Protein AF-K9BB15-F1 (afdb_monomer)

Mean predicted aligned error: 13.22 Å

Foldseek 3Di:
DDPDDPPVVVVVVVVVVVVVVVVVVVVVVVQVVQWDWDADPVPRDIDIDGHDDPPPD

Solvent-accessible surface area (backbone atoms only — not comparable to full-atom values): 3643 Å² total; per-residue (Å²): 133,84,80,83,72,80,56,64,70,57,54,52,52,51,55,52,50,54,52,51,52,54,52,50,50,55,48,51,51,56,54,52,73,31,46,51,74,48,71,42,86,90,76,72,46,75,50,76,48,78,56,80,80,80,78,88,123

Structure (mmCIF, N/CA/C/O backbone):
data_AF-K9BB15-F1
#
_entry.id   AF-K9BB15-F1
#
loop_
_atom_site.group_PDB
_atom_site.id
_atom_site.type_symbol
_atom_site.label_atom_id
_atom_site.label_alt_id
_atom_site.label_comp_id
_atom_site.label_asym_id
_atom_site.label_entity_id
_atom_site.label_seq_id
_atom_site.pdbx_PDB_ins_code
_atom_site.Cartn_x
_atom_site.Cartn_y
_atom_site.Cartn_z
_atom_site.occupancy
_atom_site.B_iso_or_equiv
_atom_site.auth_seq_id
_atom_site.auth_comp_id
_atom_site.auth_asym_id
_atom_site.auth_atom_id
_atom_site.pdbx_PDB_model_num
ATOM 1 N N . MET A 1 1 ? 11.894 8.695 -43.582 1.00 40.53 1 MET A N 1
ATOM 2 C CA . MET A 1 1 ? 11.531 7.691 -42.565 1.00 40.53 1 MET A CA 1
ATOM 3 C C . MET A 1 1 ? 12.615 7.809 -41.513 1.00 40.53 1 MET A C 1
ATOM 5 O O . MET A 1 1 ? 13.771 7.699 -41.888 1.00 40.53 1 MET A O 1
ATOM 9 N N . VAL A 1 2 ? 12.286 8.262 -40.302 1.00 48.88 2 VAL A N 1
ATOM 10 C CA . VAL A 1 2 ? 13.286 8.388 -39.231 1.00 48.88 2 VAL A CA 1
ATOM 11 C C . VAL A 1 2 ? 13.415 7.000 -38.628 1.00 48.88 2 VAL A C 1
ATOM 13 O O . VAL A 1 2 ? 12.430 6.485 -38.101 1.00 48.88 2 VAL A O 1
ATOM 16 N N . ASP A 1 3 ? 14.580 6.381 -38.794 1.00 52.56 3 ASP A N 1
ATOM 17 C CA . ASP A 1 3 ? 14.886 5.110 -38.154 1.00 52.56 3 ASP A CA 1
ATOM 18 C C . ASP A 1 3 ? 14.847 5.324 -36.639 1.00 52.56 3 ASP A C 1
ATOM 20 O O . ASP A 1 3 ? 15.560 6.169 -36.094 1.00 52.56 3 ASP A O 1
ATOM 24 N N . TYR A 1 4 ? 13.943 4.613 -35.965 1.00 56.53 4 TYR A N 1
ATOM 25 C CA . TYR A 1 4 ? 13.895 4.579 -34.511 1.00 56.53 4 TYR A CA 1
ATOM 26 C C . TYR A 1 4 ? 15.142 3.835 -34.036 1.00 56.53 4 TYR A C 1
ATOM 28 O O . TYR A 1 4 ? 15.232 2.617 -34.185 1.00 56.53 4 TYR A O 1
ATOM 36 N N . ILE A 1 5 ? 16.121 4.580 -33.531 1.00 65.62 5 ILE A N 1
ATOM 37 C CA . ILE A 1 5 ? 17.287 4.028 -32.847 1.00 65.62 5 ILE A CA 1
ATOM 38 C C . ILE A 1 5 ? 16.861 3.868 -31.385 1.00 65.62 5 ILE A C 1
ATOM 40 O O . ILE A 1 5 ? 16.618 4.888 -30.736 1.00 65.62 5 ILE A O 1
ATOM 44 N N . PRO A 1 6 ? 16.708 2.635 -30.867 1.00 56.75 6 PRO A N 1
ATOM 45 C CA . PRO A 1 6 ? 16.468 2.434 -29.449 1.00 56.75 6 PRO A CA 1
ATOM 46 C C . PRO A 1 6 ? 17.707 2.928 -28.711 1.00 56.75 6 PRO A C 1
ATOM 48 O O . PRO A 1 6 ? 18.816 2.448 -28.952 1.00 56.75 6 PRO A O 1
ATOM 51 N N . ASP A 1 7 ? 17.518 3.928 -27.863 1.00 63.44 7 ASP A N 1
ATOM 52 C CA . ASP A 1 7 ? 18.560 4.406 -26.974 1.00 63.44 7 ASP A CA 1
ATOM 53 C C . ASP A 1 7 ? 18.727 3.349 -25.873 1.00 63.44 7 ASP A C 1
ATOM 55 O O . ASP A 1 7 ? 17.888 3.226 -24.980 1.00 63.44 7 ASP A O 1
ATOM 59 N N . LEU A 1 8 ? 19.742 2.491 -26.015 1.00 59.97 8 LEU A N 1
ATOM 60 C CA . LEU A 1 8 ? 19.995 1.366 -25.105 1.00 59.97 8 LEU A CA 1
ATOM 61 C C . LEU A 1 8 ? 20.151 1.842 -23.652 1.00 59.97 8 LEU A C 1
ATOM 63 O O . LEU A 1 8 ? 19.737 1.138 -22.731 1.00 59.97 8 LEU A O 1
ATOM 67 N N . ASP A 1 9 ? 20.648 3.066 -23.459 1.00 61.00 9 ASP A N 1
ATOM 68 C CA . ASP A 1 9 ? 20.769 3.696 -22.145 1.00 61.00 9 ASP A CA 1
ATOM 69 C C . ASP A 1 9 ? 19.381 3.968 -21.530 1.00 61.00 9 ASP A C 1
ATOM 71 O O . ASP A 1 9 ? 19.174 3.755 -20.335 1.00 61.00 9 ASP A O 1
ATOM 75 N N . GLN A 1 10 ? 18.377 4.326 -22.343 1.00 60.19 10 GLN A N 1
ATOM 76 C CA . GLN A 1 10 ? 16.993 4.488 -21.874 1.00 60.19 10 GLN A CA 1
ATOM 77 C C . GLN A 1 10 ? 16.324 3.155 -21.531 1.00 60.19 10 GLN A C 1
ATOM 79 O O . GLN A 1 10 ? 15.494 3.098 -20.618 1.00 60.19 10 GLN A O 1
ATOM 84 N N . GLU A 1 11 ? 16.652 2.074 -22.239 1.00 61.91 11 GLU A N 1
ATOM 85 C CA . GLU A 1 11 ? 16.116 0.743 -21.937 1.00 61.91 11 GLU A CA 1
ATOM 86 C C . GLU A 1 11 ? 16.676 0.215 -20.606 1.00 61.91 11 GLU A C 1
ATOM 88 O O . GLU A 1 11 ? 15.919 -0.276 -19.761 1.00 61.91 11 GLU A O 1
ATOM 93 N N . GLU A 1 12 ? 17.975 0.397 -20.356 1.00 63.47 12 GLU A N 1
ATOM 94 C CA . GLU A 1 12 ? 18.602 0.043 -19.080 1.00 63.47 12 GLU A CA 1
ATOM 95 C C . GLU A 1 12 ? 18.069 0.884 -17.910 1.00 63.47 12 GLU A C 1
ATOM 97 O O . GLU A 1 12 ? 17.705 0.324 -16.867 1.00 63.47 12 GLU A O 1
ATOM 102 N N . GLU A 1 13 ? 17.931 2.203 -18.078 1.00 65.81 13 GLU A N 1
ATOM 103 C CA . GLU A 1 13 ? 17.320 3.082 -17.071 1.00 65.81 13 GLU A CA 1
ATOM 104 C C . GLU A 1 13 ? 15.869 2.684 -16.761 1.00 65.81 13 GLU A C 1
ATOM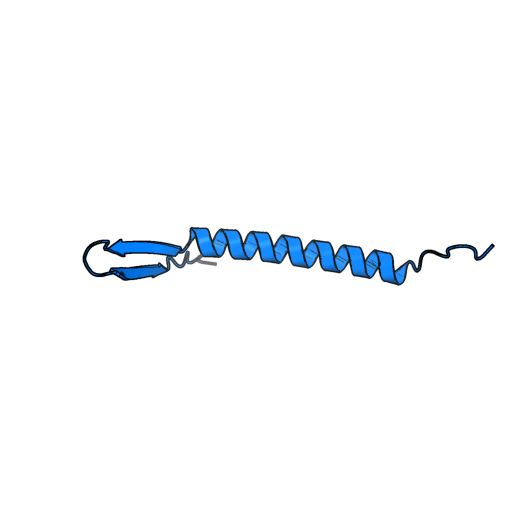 106 O O . GLU A 1 13 ? 15.450 2.665 -15.595 1.00 65.81 13 GLU A O 1
ATOM 111 N N . THR A 1 14 ? 15.109 2.284 -17.784 1.00 71.62 14 THR A N 1
ATOM 112 C CA . THR A 1 14 ? 13.730 1.798 -17.630 1.00 71.62 14 THR A CA 1
ATOM 113 C C . THR A 1 14 ? 13.686 0.516 -16.794 1.00 71.62 14 THR A C 1
ATOM 115 O O . THR A 1 14 ? 12.864 0.388 -15.881 1.00 71.62 14 THR A O 1
ATOM 118 N N . LEU A 1 15 ? 14.599 -0.427 -17.040 1.00 77.81 15 LEU A N 1
ATOM 119 C CA . LEU A 1 15 ? 14.684 -1.682 -16.285 1.00 77.81 15 LEU A CA 1
ATOM 120 C C . LEU A 1 15 ? 15.106 -1.469 -14.827 1.00 77.81 15 LEU A C 1
ATOM 122 O O . LEU A 1 15 ? 14.593 -2.146 -13.929 1.00 77.81 15 LEU A O 1
ATOM 126 N N . ILE A 1 16 ? 16.034 -0.545 -14.572 1.00 83.62 16 ILE A N 1
ATOM 127 C CA . ILE A 1 16 ? 16.457 -0.181 -13.214 1.00 83.62 16 ILE A CA 1
ATOM 128 C C . ILE A 1 16 ? 15.285 0.439 -12.453 1.00 83.62 16 ILE A C 1
ATOM 130 O O . ILE A 1 16 ? 14.990 0.016 -11.331 1.00 83.62 16 ILE A O 1
ATOM 134 N N . THR A 1 17 ? 14.570 1.369 -13.084 1.00 82.19 17 THR A N 1
ATOM 135 C CA . THR A 1 17 ? 13.400 2.033 -12.497 1.00 82.19 17 THR A CA 1
ATOM 136 C C . THR A 1 17 ? 12.317 1.016 -12.131 1.00 82.19 17 THR A C 1
ATOM 138 O O . THR A 1 17 ? 11.888 0.958 -10.978 1.00 82.19 17 THR A O 1
ATOM 141 N N . ALA A 1 18 ? 11.975 0.103 -13.046 1.00 86.06 18 ALA A N 1
ATOM 142 C CA . ALA A 1 18 ? 10.991 -0.952 -12.793 1.00 86.06 18 ALA A CA 1
ATOM 143 C C . ALA A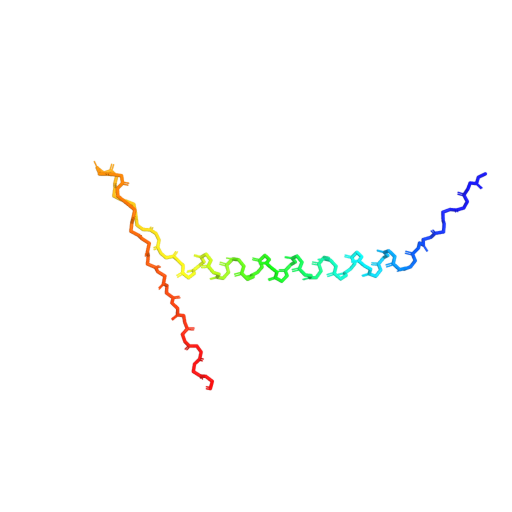 1 18 ? 11.378 -1.885 -11.626 1.00 86.06 18 ALA A C 1
ATOM 145 O O . ALA A 1 18 ? 10.524 -2.315 -10.842 1.00 86.06 18 ALA A O 1
ATOM 146 N N . LYS A 1 19 ? 12.672 -2.199 -11.469 1.00 89.38 19 LYS A N 1
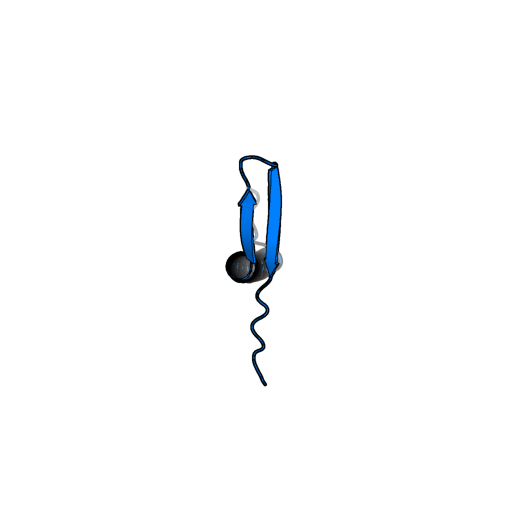ATOM 147 C CA . LYS A 1 19 ? 13.166 -2.999 -10.334 1.00 89.38 19 LYS A CA 1
ATOM 148 C C . LYS A 1 19 ? 13.035 -2.254 -9.007 1.00 89.38 19 LYS A C 1
ATOM 150 O O . LYS A 1 19 ? 12.633 -2.868 -8.016 1.00 89.38 19 LYS A O 1
ATOM 155 N N . ILE A 1 20 ? 13.369 -0.963 -8.984 1.00 89.75 20 ILE A N 1
ATOM 156 C CA . ILE A 1 20 ? 13.248 -0.111 -7.794 1.00 89.75 20 ILE A CA 1
ATOM 157 C C . ILE A 1 20 ? 11.781 -0.001 -7.377 1.00 89.75 20 ILE A C 1
ATOM 159 O O . ILE A 1 20 ? 11.465 -0.236 -6.208 1.00 89.75 20 ILE A O 1
ATOM 163 N N . ASP A 1 21 ? 10.882 0.255 -8.325 1.00 89.44 21 ASP A N 1
ATOM 164 C CA . ASP A 1 21 ? 9.448 0.374 -8.058 1.00 89.44 21 ASP A CA 1
ATOM 165 C C . ASP A 1 21 ? 8.865 -0.920 -7.483 1.00 89.44 21 ASP A C 1
ATOM 167 O O . ASP A 1 21 ? 8.187 -0.892 -6.452 1.00 89.44 21 ASP A O 1
ATOM 171 N N . SER A 1 22 ? 9.209 -2.078 -8.057 1.00 89.88 22 SER A N 1
ATOM 172 C CA . SER A 1 22 ? 8.750 -3.369 -7.530 1.00 89.88 22 SER A CA 1
ATOM 173 C C . SER A 1 22 ? 9.303 -3.660 -6.127 1.00 89.88 22 SER A C 1
ATOM 175 O O . SER A 1 22 ? 8.593 -4.194 -5.269 1.00 89.88 22 SER A O 1
ATOM 177 N N . ALA A 1 23 ? 10.558 -3.295 -5.846 1.00 89.69 23 ALA A N 1
ATOM 178 C CA . ALA A 1 23 ? 11.138 -3.436 -4.511 1.00 89.69 23 ALA A CA 1
ATOM 179 C C . ALA A 1 23 ? 10.448 -2.520 -3.483 1.00 89.69 23 ALA A C 1
ATOM 181 O O . ALA A 1 23 ? 10.143 -2.969 -2.372 1.00 89.69 23 ALA A O 1
ATOM 182 N N . LEU A 1 24 ? 10.154 -1.271 -3.859 1.00 87.25 24 LEU A N 1
ATOM 183 C CA . LEU A 1 24 ? 9.431 -0.304 -3.031 1.00 87.25 24 LEU A CA 1
ATOM 184 C C . LEU A 1 24 ? 8.000 -0.756 -2.749 1.00 87.25 24 LEU A C 1
ATOM 186 O O . LEU A 1 24 ? 7.545 -0.654 -1.610 1.00 87.25 24 LEU A O 1
ATOM 190 N N . GLU A 1 25 ? 7.297 -1.286 -3.745 1.00 87.50 25 GLU A N 1
ATOM 191 C CA . GLU A 1 25 ? 5.939 -1.805 -3.584 1.00 87.50 25 GLU A CA 1
ATOM 192 C C . GLU A 1 25 ? 5.906 -2.981 -2.600 1.00 87.50 25 GLU A C 1
ATOM 194 O O . GLU A 1 25 ? 5.131 -2.976 -1.641 1.00 87.50 25 GLU A O 1
ATOM 199 N N . ARG A 1 26 ? 6.819 -3.950 -2.753 1.00 86.94 26 ARG A N 1
ATOM 200 C CA . ARG A 1 26 ? 6.957 -5.077 -1.812 1.00 86.94 26 ARG A CA 1
ATOM 201 C C . ARG A 1 26 ? 7.301 -4.607 -0.403 1.00 86.94 26 ARG A C 1
ATOM 203 O O . ARG A 1 26 ? 6.790 -5.158 0.571 1.00 86.94 26 ARG A O 1
ATOM 210 N N . PHE A 1 27 ? 8.165 -3.602 -0.277 1.00 82.00 27 PHE A N 1
ATOM 211 C CA . PHE A 1 27 ? 8.517 -3.022 1.016 1.00 82.00 27 PHE A CA 1
ATOM 212 C C . PHE A 1 27 ? 7.324 -2.318 1.672 1.00 82.00 27 PHE A C 1
ATOM 214 O O . PHE A 1 27 ? 7.036 -2.576 2.840 1.00 82.00 27 PHE A O 1
ATOM 221 N N . LYS A 1 28 ? 6.591 -1.487 0.922 1.00 79.19 28 LYS A N 1
ATOM 222 C CA . LYS A 1 28 ? 5.362 -0.832 1.392 1.00 79.19 28 LYS A CA 1
ATOM 223 C C . LYS A 1 28 ? 4.327 -1.857 1.838 1.00 79.19 28 LYS A C 1
ATOM 225 O O . LYS A 1 28 ? 3.768 -1.694 2.916 1.00 79.19 28 LYS A O 1
ATOM 230 N N . LYS A 1 29 ? 4.122 -2.926 1.064 1.00 79.06 29 LYS A N 1
ATOM 231 C CA . LYS A 1 29 ? 3.181 -3.997 1.406 1.00 79.06 29 LYS A CA 1
ATOM 232 C C . LYS A 1 29 ? 3.537 -4.666 2.736 1.00 79.06 29 LYS A C 1
ATOM 234 O O . LYS A 1 29 ? 2.696 -4.698 3.624 1.00 79.06 29 LYS A O 1
ATOM 239 N N . ARG A 1 30 ? 4.801 -5.072 2.923 1.00 76.25 30 ARG A N 1
ATOM 240 C CA . ARG A 1 30 ? 5.280 -5.629 4.205 1.00 76.25 30 ARG A CA 1
ATOM 241 C C . ARG A 1 30 ? 5.116 -4.655 5.372 1.00 76.25 30 ARG A C 1
ATOM 243 O O . ARG A 1 30 ? 4.776 -5.062 6.476 1.00 76.25 30 ARG A O 1
ATOM 250 N N . ARG A 1 31 ? 5.350 -3.361 5.138 1.00 71.50 31 ARG A N 1
ATOM 251 C CA . ARG A 1 31 ? 5.176 -2.328 6.165 1.00 71.50 31 ARG A CA 1
ATOM 252 C C . ARG A 1 31 ? 3.705 -2.139 6.536 1.00 71.50 31 ARG A C 1
ATOM 254 O O . ARG A 1 31 ? 3.409 -1.997 7.712 1.00 71.50 31 ARG A O 1
ATOM 261 N N . ILE A 1 32 ? 2.790 -2.159 5.573 1.00 69.69 32 ILE A N 1
ATOM 262 C CA . ILE A 1 32 ? 1.348 -2.080 5.844 1.00 69.69 32 ILE A CA 1
ATOM 263 C C . ILE A 1 32 ? 0.877 -3.335 6.589 1.00 69.69 32 ILE A C 1
ATOM 265 O O . ILE A 1 32 ? 0.147 -3.211 7.561 1.00 69.69 32 ILE A O 1
ATOM 269 N N . GLU A 1 33 ? 1.356 -4.523 6.210 1.00 66.88 33 GLU A N 1
ATOM 270 C CA . GLU A 1 33 ? 1.075 -5.781 6.924 1.00 66.88 33 GLU A CA 1
ATOM 271 C C . GLU A 1 33 ? 1.577 -5.761 8.382 1.00 66.88 33 GLU A C 1
ATOM 273 O O . GLU A 1 33 ? 1.009 -6.430 9.241 1.00 66.88 33 GLU A O 1
ATOM 278 N N . SER A 1 34 ? 2.607 -4.963 8.685 1.00 70.06 34 SER A N 1
ATOM 279 C CA . SER A 1 34 ? 3.115 -4.762 10.050 1.00 70.06 34 SER A CA 1
ATOM 280 C C . SER A 1 34 ? 2.330 -3.735 10.880 1.00 70.06 34 SER A C 1
ATOM 282 O O . SER A 1 34 ? 2.659 -3.507 12.045 1.00 70.06 34 SER A O 1
ATOM 284 N N . ILE A 1 35 ? 1.311 -3.095 10.298 1.00 76.19 35 ILE A N 1
ATOM 285 C CA . ILE A 1 35 ? 0.485 -2.085 10.962 1.00 76.19 35 ILE A CA 1
ATOM 286 C C . ILE A 1 35 ? -0.906 -2.670 11.206 1.00 76.19 35 ILE A C 1
ATOM 288 O O . ILE A 1 35 ? -1.668 -2.907 10.270 1.00 76.19 35 ILE A O 1
ATOM 292 N N . LEU A 1 36 ? -1.260 -2.856 12.476 1.00 77.62 36 LEU A N 1
ATOM 293 C CA . LEU A 1 36 ? -2.624 -3.174 12.883 1.00 77.62 36 LEU A CA 1
ATOM 294 C C . LEU A 1 36 ? -3.344 -1.863 13.208 1.00 77.62 36 LEU A C 1
ATOM 296 O O . LEU A 1 36 ? -2.930 -1.135 14.111 1.00 77.62 36 LEU A O 1
ATOM 300 N N . ARG A 1 37 ? -4.412 -1.552 12.469 1.00 79.38 37 ARG A N 1
ATOM 301 C CA . ARG A 1 37 ? -5.241 -0.364 12.702 1.00 79.38 37 ARG A CA 1
ATOM 302 C C . ARG A 1 37 ? -6.592 -0.788 13.264 1.00 79.38 37 ARG A C 1
ATOM 304 O O . ARG A 1 37 ? -7.332 -1.505 12.597 1.00 79.38 37 ARG A O 1
ATOM 311 N N . TYR A 1 38 ? -6.892 -0.334 14.472 1.00 79.75 38 TYR A N 1
ATOM 312 C CA . TYR A 1 38 ? -8.213 -0.418 15.082 1.00 79.75 38 TYR A CA 1
ATOM 313 C C . TYR A 1 38 ? -8.903 0.940 14.940 1.00 79.75 38 TYR A C 1
ATOM 315 O O . TYR A 1 38 ? -8.265 1.978 15.138 1.00 79.75 38 TYR A O 1
ATOM 323 N N . VAL A 1 39 ? -10.176 0.928 14.558 1.00 82.06 39 VAL A N 1
ATOM 324 C CA . VAL A 1 39 ? -11.018 2.125 14.467 1.00 82.06 39 VAL A CA 1
ATOM 325 C C . VAL A 1 39 ? -12.233 1.879 15.349 1.00 82.06 39 VAL A C 1
ATOM 327 O O . VAL A 1 39 ? -12.925 0.882 15.150 1.00 82.06 39 VAL A O 1
ATOM 330 N N . GLU A 1 40 ? -12.452 2.753 16.327 1.00 84.88 40 GLU A N 1
ATOM 331 C CA . GLU A 1 40 ? -13.650 2.744 17.167 1.00 84.88 40 GLU A CA 1
ATOM 332 C C . GLU A 1 40 ? -14.763 3.518 16.453 1.00 84.88 40 GLU A C 1
ATOM 334 O O . GLU A 1 40 ? -14.635 4.722 16.233 1.00 84.88 40 GLU A O 1
ATOM 339 N N . GLU A 1 41 ? -15.845 2.843 16.060 1.00 82.69 41 G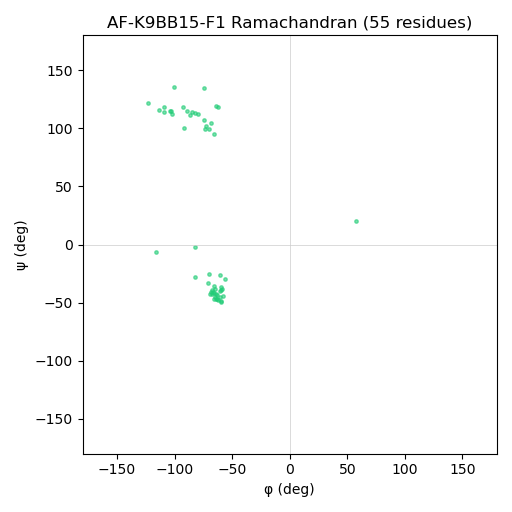LU A N 1
ATOM 340 C CA . GLU A 1 41 ? -16.896 3.460 15.233 1.00 82.69 41 GLU A CA 1
ATOM 341 C C . GLU A 1 41 ? -17.719 4.514 15.991 1.00 82.69 41 GLU A C 1
ATOM 343 O O . GLU A 1 41 ? -18.263 5.429 15.374 1.00 82.69 41 GLU A O 1
ATOM 348 N N . GLU A 1 42 ? -17.806 4.423 17.321 1.00 81.00 42 GLU A N 1
ATOM 349 C CA . GLU A 1 42 ? -18.615 5.345 18.130 1.00 81.00 42 GLU A CA 1
ATOM 350 C C . GLU A 1 42 ? -17.911 6.674 18.436 1.00 81.00 42 GLU A C 1
ATOM 352 O O . GLU A 1 42 ? -18.579 7.696 18.621 1.00 81.00 42 GLU A O 1
ATOM 357 N N . THR A 1 43 ? -16.577 6.681 18.488 1.00 85.69 43 THR A N 1
ATOM 358 C CA . THR A 1 43 ? -15.781 7.865 18.854 1.00 85.69 43 THR A CA 1
ATOM 359 C C . THR A 1 43 ? -14.888 8.381 17.726 1.00 85.69 43 THR A C 1
ATOM 361 O O . THR A 1 43 ? -14.297 9.449 17.874 1.00 85.69 43 THR A O 1
ATOM 364 N N . ASP A 1 44 ? -14.819 7.663 16.598 1.00 82.31 44 ASP A N 1
ATOM 365 C CA . ASP A 1 44 ? -13.897 7.908 15.475 1.00 82.31 44 ASP A CA 1
ATOM 366 C C . ASP A 1 44 ? -12.410 7.878 15.893 1.00 82.31 44 ASP A C 1
ATOM 368 O O . ASP A 1 44 ? -11.524 8.392 15.204 1.00 82.31 44 ASP A O 1
ATOM 372 N N . ASP A 1 45 ? -12.108 7.254 17.036 1.00 86.25 45 ASP A N 1
ATOM 373 C CA . ASP A 1 45 ? -10.742 7.107 17.519 1.00 86.25 45 ASP A CA 1
ATOM 374 C C . ASP A 1 45 ? -9.992 6.045 16.709 1.00 86.25 45 ASP A C 1
ATOM 376 O O . ASP A 1 45 ? -10.471 4.934 16.460 1.00 86.25 45 ASP A O 1
ATOM 380 N N . VAL A 1 46 ? -8.756 6.374 16.331 1.00 84.50 46 VAL A N 1
ATOM 381 C CA . VAL A 1 46 ? -7.880 5.485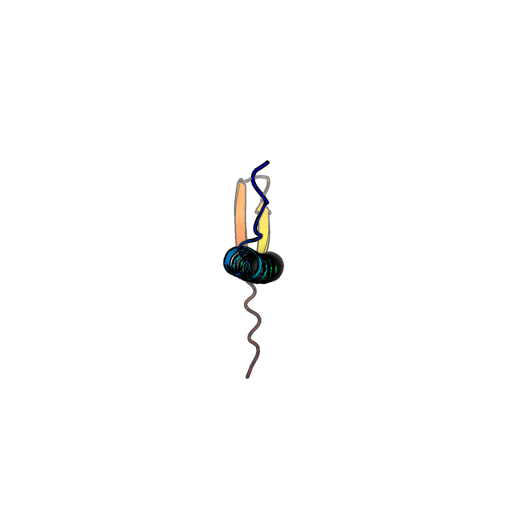 15.564 1.00 84.50 46 VAL A CA 1
ATOM 382 C C . VAL A 1 46 ? -6.691 5.073 16.421 1.00 84.50 46 VAL A C 1
ATOM 384 O O . VAL A 1 46 ? -5.832 5.893 16.746 1.00 84.50 46 VAL A O 1
ATOM 387 N N . ILE A 1 47 ? -6.592 3.777 16.719 1.00 82.56 47 ILE A N 1
ATOM 388 C CA . ILE A 1 47 ? -5.435 3.190 17.399 1.00 82.56 47 ILE A CA 1
ATOM 389 C C . ILE A 1 47 ? -4.586 2.450 16.360 1.00 82.56 47 ILE A C 1
ATOM 391 O O . ILE A 1 47 ? -5.016 1.461 15.765 1.00 82.56 47 ILE A O 1
ATOM 395 N N . GLU A 1 48 ? -3.362 2.933 16.141 1.00 83.88 48 GLU A N 1
ATOM 396 C CA . GLU A 1 48 ? -2.380 2.314 15.244 1.00 83.88 48 GLU A CA 1
ATOM 397 C C . GLU A 1 48 ? -1.310 1.580 16.062 1.00 83.88 48 GLU A C 1
ATOM 399 O O . GLU A 1 48 ? -0.525 2.201 16.780 1.00 83.88 48 GLU A O 1
ATOM 404 N N . ILE A 1 49 ? -1.249 0.254 15.938 1.00 80.06 49 ILE A N 1
ATOM 405 C CA . ILE A 1 49 ? -0.204 -0.575 16.544 1.00 80.06 49 ILE A CA 1
ATOM 406 C C . ILE A 1 49 ? 0.800 -0.944 15.451 1.00 80.06 49 ILE A C 1
ATOM 408 O O . ILE A 1 49 ? 0.494 -1.702 14.529 1.00 80.06 49 ILE A O 1
ATOM 412 N N . ARG A 1 50 ? 2.020 -0.410 15.561 1.00 76.06 50 ARG A N 1
ATOM 413 C CA . ARG A 1 50 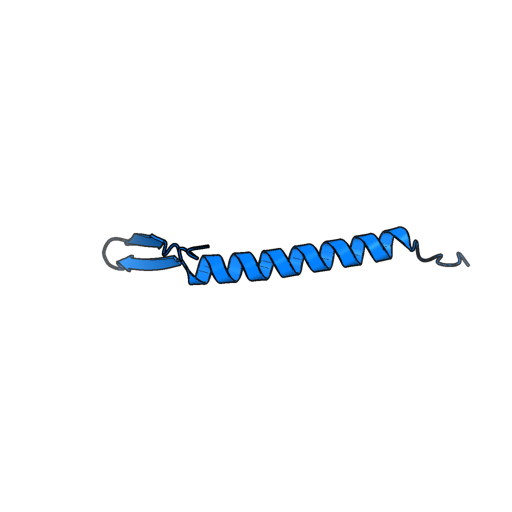? 3.146 -0.774 14.691 1.00 76.06 50 ARG A CA 1
ATOM 414 C C . ARG A 1 50 ? 3.890 -1.956 15.292 1.00 76.06 50 ARG A C 1
ATOM 416 O O . ARG A 1 50 ? 4.483 -1.834 16.360 1.00 76.06 50 ARG A O 1
ATOM 423 N N . MET A 1 51 ? 3.868 -3.089 14.606 1.00 73.56 51 MET A N 1
ATOM 424 C CA . MET A 1 51 ? 4.609 -4.278 15.008 1.00 73.56 51 MET A CA 1
ATOM 425 C C . MET A 1 51 ? 5.976 -4.265 14.327 1.00 73.56 51 MET A C 1
ATOM 427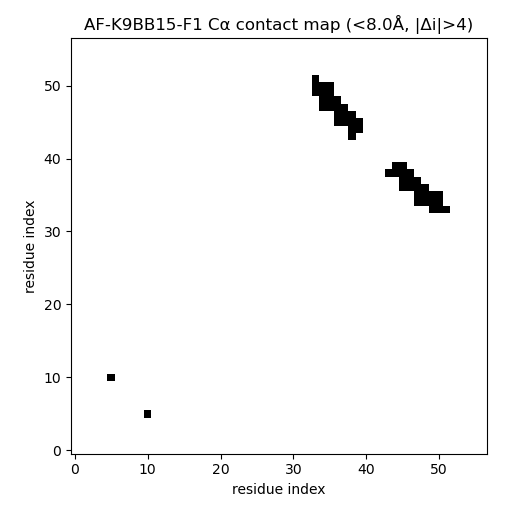 O O . MET A 1 51 ? 6.107 -4.622 13.159 1.00 73.56 51 MET A O 1
ATOM 431 N N . GLU A 1 52 ? 7.017 -3.854 15.044 1.00 68.81 52 GLU A N 1
ATOM 432 C CA . GLU A 1 52 ? 8.382 -3.994 14.541 1.00 68.81 52 GLU A CA 1
ATOM 433 C C . GLU A 1 52 ? 8.857 -5.437 14.743 1.00 68.81 52 GLU A C 1
ATOM 435 O O . GLU A 1 52 ? 9.054 -5.899 15.868 1.00 68.81 52 GLU A O 1
ATOM 440 N N . SER A 1 53 ? 9.057 -6.178 13.651 1.00 61.22 53 SER A N 1
ATOM 441 C CA . SER A 1 53 ? 9.762 -7.455 1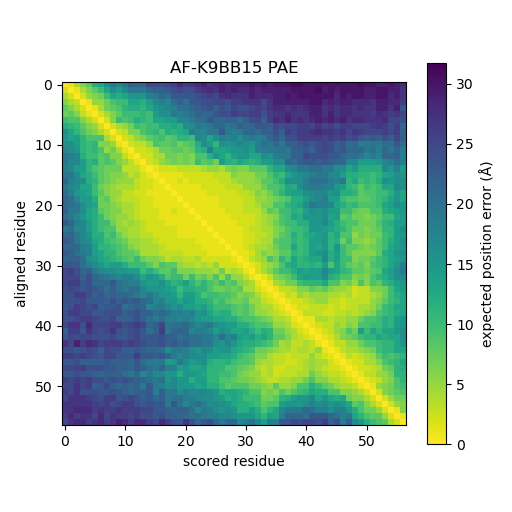3.731 1.00 61.22 53 SER A CA 1
ATOM 442 C C . SER A 1 53 ? 11.254 -7.175 13.910 1.00 61.22 53 SER A C 1
ATOM 444 O O . SER A 1 53 ? 11.928 -6.762 12.963 1.00 61.22 53 SER A O 1
ATOM 446 N N . SER A 1 54 ? 11.794 -7.408 15.107 1.00 60.81 54 SER A N 1
ATOM 447 C CA . SER A 1 54 ? 13.247 -7.450 15.275 1.00 60.81 54 SER 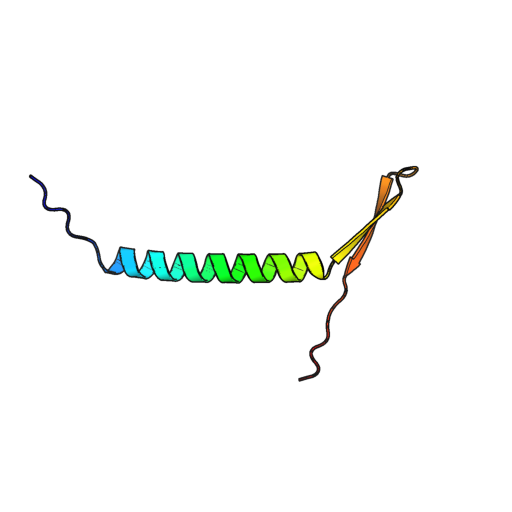A CA 1
ATOM 448 C C . SER A 1 54 ? 13.778 -8.742 14.652 1.00 60.81 54 SER A C 1
ATOM 450 O O . SER A 1 54 ? 13.674 -9.830 15.213 1.00 60.81 54 SER A O 1
ATOM 452 N N . THR A 1 55 ? 14.353 -8.647 13.456 1.00 60.41 55 THR A N 1
ATOM 453 C CA . THR A 1 55 ? 15.300 -9.672 13.011 1.00 60.41 55 THR A CA 1
ATOM 454 C C . THR A 1 55 ? 16.544 -9.491 13.866 1.00 60.41 55 THR A C 1
ATOM 456 O O . THR A 1 55 ? 17.326 -8.568 13.646 1.00 60.41 55 THR A O 1
ATOM 459 N N . ARG A 1 56 ? 16.679 -10.319 14.903 1.00 53.19 56 ARG A N 1
ATOM 460 C CA . ARG A 1 56 ? 17.902 -10.418 15.699 1.00 53.19 56 ARG A CA 1
ATOM 461 C C . ARG A 1 56 ? 18.983 -10.988 14.772 1.00 53.19 56 ARG A C 1
ATOM 463 O O . ARG A 1 56 ? 19.003 -12.193 14.544 1.00 53.19 56 ARG A O 1
ATOM 470 N N . ASN A 1 57 ? 19.773 -10.104 14.168 1.00 46.12 57 ASN A N 1
ATOM 471 C CA . ASN A 1 57 ? 20.998 -10.433 13.437 1.00 46.12 57 ASN A CA 1
ATOM 472 C C . ASN A 1 57 ? 22.191 -10.268 14.375 1.00 46.12 57 ASN A C 1
ATOM 474 O O . ASN A 1 57 ? 22.175 -9.281 15.147 1.00 46.12 57 ASN A O 1
#

pLDDT: mean 73.53, std 12.55, range [40.53, 89.88]

Sequence (57 aa):
MVDYIPDLDQEEETLITAKIDSALERFKKRRIESILRYVEEETDDVIEIRMESSTRN

Nearest PDB structures (foldseek):
  4i6m-assembly1_A  TM=4.342E-01  e=7.900E+00  Saccharomyces cerevisiae S288C

Secondary structure (DSSP, 8-state):
-------HHHHHHHHHHHHHHHHHHHHHHHHHHTEEEEE-TTT--EEEEE-------

Radius of gyration: 21.31 Å; Cα contacts (8 Å, |Δi|>4): 25; chains: 1; bounding box: 40×19×61 Å